Protein AF-X0X3U1-F1 (afdb_monomer_lite)

Structure (mmCIF, N/CA/C/O backbone):
data_AF-X0X3U1-F1
#
_entry.id   AF-X0X3U1-F1
#
loop_
_atom_site.group_PDB
_atom_site.id
_atom_site.type_symbol
_atom_site.label_atom_id
_atom_site.label_alt_id
_atom_site.label_comp_id
_atom_site.label_asym_id
_atom_site.label_entity_id
_atom_site.label_seq_id
_atom_site.pdbx_PDB_ins_code
_atom_site.Cartn_x
_atom_site.Cartn_y
_atom_site.Cartn_z
_atom_site.occupancy
_atom_site.B_iso_or_equiv
_atom_site.auth_seq_id
_atom_site.auth_comp_id
_atom_site.auth_asym_id
_atom_site.auth_atom_id
_atom_site.pdbx_PDB_model_num
ATOM 1 N N . SER A 1 1 ? 8.821 9.760 -19.009 1.00 69.50 1 SER A N 1
ATOM 2 C CA . SER A 1 1 ? 9.651 9.418 -17.836 1.00 69.50 1 SER A CA 1
ATOM 3 C C . SER A 1 1 ? 10.897 8.690 -18.321 1.00 69.50 1 SER A C 1
ATOM 5 O O . SER A 1 1 ? 10.726 7.776 -19.120 1.00 69.50 1 SER A O 1
ATOM 7 N N . ARG A 1 2 ? 12.110 9.082 -17.880 1.00 88.12 2 ARG A N 1
ATOM 8 C CA . ARG A 1 2 ? 13.367 8.370 -18.219 1.00 88.12 2 ARG A CA 1
ATOM 9 C C . ARG A 1 2 ? 13.378 6.932 -17.689 1.00 88.12 2 ARG A C 1
ATOM 11 O O . ARG A 1 2 ? 13.954 6.054 -18.316 1.00 88.12 2 ARG A O 1
ATOM 18 N N . PHE A 1 3 ? 12.688 6.698 -16.575 1.00 92.62 3 PHE A N 1
ATOM 19 C CA . PHE A 1 3 ? 12.539 5.376 -15.983 1.00 92.62 3 PHE A CA 1
ATOM 20 C C . PHE A 1 3 ? 11.848 4.391 -16.929 1.00 92.62 3 PHE A C 1
ATOM 22 O O . PHE A 1 3 ? 12.387 3.330 -17.205 1.00 92.62 3 PHE A O 1
ATOM 29 N N . LEU A 1 4 ? 10.669 4.745 -17.456 1.00 89.88 4 LEU A N 1
ATOM 30 C CA . LEU A 1 4 ? 9.895 3.834 -18.308 1.00 89.88 4 LEU A CA 1
ATOM 31 C C . LEU A 1 4 ? 10.554 3.607 -19.674 1.00 89.88 4 LEU A C 1
ATOM 33 O O . LEU A 1 4 ? 10.421 2.528 -20.232 1.00 89.88 4 LEU A O 1
ATOM 37 N N . SER A 1 5 ? 11.300 4.587 -20.195 1.00 92.62 5 SER A N 1
ATOM 38 C CA . SER A 1 5 ? 11.976 4.460 -21.494 1.00 92.62 5 SER A CA 1
ATOM 39 C C . SER A 1 5 ? 13.152 3.480 -21.505 1.00 92.62 5 SER A C 1
ATOM 41 O O . SER A 1 5 ? 13.710 3.247 -22.570 1.00 92.62 5 SER A O 1
ATOM 43 N N . ARG A 1 6 ? 13.568 2.945 -20.348 1.00 94.88 6 ARG A N 1
ATOM 44 C CA . ARG A 1 6 ? 14.648 1.949 -20.279 1.00 94.88 6 ARG A CA 1
ATOM 45 C C . ARG A 1 6 ? 14.199 0.538 -20.660 1.00 94.88 6 ARG A C 1
ATOM 47 O O . ARG A 1 6 ? 15.054 -0.303 -20.874 1.00 94.88 6 ARG A O 1
ATOM 54 N N . PHE A 1 7 ? 12.889 0.299 -20.691 1.00 96.12 7 PHE A N 1
ATOM 55 C CA . PHE A 1 7 ? 12.306 -0.988 -21.042 1.00 96.12 7 PHE A CA 1
ATOM 56 C C . PHE A 1 7 ? 11.887 -0.965 -22.510 1.00 96.12 7 PHE A C 1
ATOM 58 O O . PHE A 1 7 ? 11.208 -0.031 -22.947 1.00 96.12 7 PHE A O 1
ATOM 65 N N . HIS A 1 8 ? 12.286 -1.982 -23.266 1.00 95.38 8 HIS A N 1
ATOM 66 C CA . HIS A 1 8 ? 11.960 -2.115 -24.683 1.00 95.38 8 HIS A CA 1
ATOM 67 C C . HIS A 1 8 ? 10.498 -2.51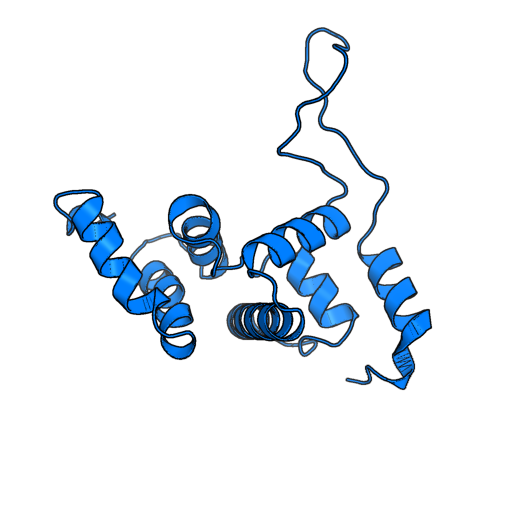0 -24.907 1.00 95.38 8 HIS A C 1
ATOM 69 O O . HIS A 1 8 ? 9.882 -2.073 -25.880 1.00 95.38 8 HIS A O 1
ATOM 75 N N . ASP A 1 9 ? 9.939 -3.314 -24.004 1.00 95.44 9 ASP A N 1
ATOM 76 C CA . ASP A 1 9 ? 8.556 -3.770 -24.050 1.00 95.44 9 ASP A CA 1
ATOM 77 C C . ASP A 1 9 ? 7.957 -3.960 -22.643 1.00 95.44 9 ASP A C 1
ATOM 79 O O . ASP A 1 9 ? 8.615 -3.789 -21.611 1.00 95.44 9 ASP A O 1
ATOM 83 N N . LEU A 1 10 ? 6.665 -4.302 -22.601 1.00 93.38 10 LEU A N 1
ATOM 84 C CA . LEU A 1 10 ? 5.954 -4.570 -21.350 1.00 93.38 10 LEU A CA 1
ATOM 85 C C . LEU A 1 10 ? 6.499 -5.800 -20.613 1.00 93.38 10 LEU A C 1
ATOM 87 O O . LEU A 1 10 ? 6.465 -5.832 -19.387 1.00 93.38 10 LEU A O 1
ATOM 91 N N . LYS A 1 11 ? 7.028 -6.797 -21.331 1.00 95.62 11 LYS A N 1
ATOM 92 C CA . LYS A 1 11 ? 7.550 -8.019 -20.716 1.00 95.62 11 LYS A CA 1
ATOM 93 C C . LYS A 1 11 ? 8.813 -7.721 -19.911 1.00 95.62 11 LYS A C 1
ATOM 95 O O . LYS A 1 11 ? 8.969 -8.247 -18.813 1.00 95.62 11 LYS A O 1
ATOM 100 N N . GLU A 1 12 ? 9.698 -6.880 -20.431 1.00 96.94 12 GLU A N 1
ATOM 101 C CA . GLU A 1 12 ? 10.906 -6.454 -19.728 1.00 96.94 12 GLU A CA 1
ATOM 102 C C . GLU A 1 12 ? 10.564 -5.669 -18.454 1.00 96.94 12 GLU A C 1
ATOM 104 O O . GLU A 1 12 ? 11.159 -5.896 -17.397 1.00 96.94 12 GLU A O 1
ATOM 109 N N . PHE A 1 13 ? 9.554 -4.797 -18.526 1.00 95.69 13 PHE A N 1
ATOM 110 C CA . PHE A 1 13 ? 9.024 -4.111 -17.349 1.00 95.69 13 PHE A CA 1
ATOM 111 C C . PHE A 1 13 ? 8.450 -5.100 -16.319 1.00 95.69 13 PHE A C 1
ATOM 113 O O . PHE A 1 13 ? 8.782 -5.026 -15.132 1.00 95.69 13 PHE A O 1
ATOM 120 N N . ASP A 1 14 ? 7.641 -6.064 -16.756 1.00 94.50 14 ASP A N 1
ATOM 121 C CA . ASP A 1 14 ? 7.066 -7.088 -15.882 1.00 94.50 14 ASP A CA 1
ATOM 122 C C . ASP A 1 14 ? 8.149 -7.941 -15.213 1.00 94.50 14 ASP A C 1
ATOM 124 O O . ASP A 1 14 ? 8.106 -8.173 -14.004 1.00 94.50 14 ASP A O 1
ATOM 128 N N . ASP A 1 15 ? 9.152 -8.387 -15.967 1.00 95.19 15 ASP A N 1
ATOM 129 C CA . ASP A 1 15 ? 10.254 -9.190 -15.437 1.00 95.19 15 ASP A CA 1
ATOM 130 C C . ASP A 1 15 ? 11.097 -8.391 -14.433 1.00 95.19 15 ASP A C 1
ATOM 132 O O . ASP A 1 15 ? 11.468 -8.916 -13.379 1.00 95.19 15 ASP A O 1
ATOM 136 N N . PHE A 1 16 ? 11.311 -7.097 -14.683 1.00 95.38 16 PHE A N 1
ATOM 137 C CA . PHE A 1 16 ? 11.935 -6.200 -13.715 1.00 95.38 16 PHE A CA 1
ATOM 138 C C . PHE A 1 16 ? 11.132 -6.107 -12.409 1.00 95.38 16 PHE A C 1
ATOM 140 O O . PHE A 1 16 ? 11.704 -6.248 -11.325 1.00 95.38 16 PHE A O 1
ATOM 147 N N . THR A 1 17 ? 9.814 -5.897 -12.480 1.00 95.38 17 THR A N 1
ATOM 148 C CA . THR A 1 17 ? 8.983 -5.741 -11.272 1.00 95.38 17 THR A CA 1
ATOM 149 C C . THR A 1 17 ? 8.834 -7.044 -10.479 1.00 95.38 17 THR A C 1
ATOM 151 O O . THR A 1 17 ? 8.816 -7.001 -9.244 1.00 95.38 17 THR A O 1
ATOM 154 N N . LYS A 1 18 ? 8.811 -8.212 -11.140 1.00 94.38 18 LYS A N 1
ATOM 155 C CA . LYS A 1 18 ? 8.753 -9.535 -10.481 1.00 94.38 18 LYS A CA 1
ATOM 156 C C . LYS A 1 18 ? 9.882 -9.750 -9.476 1.00 94.38 18 LYS A C 1
ATOM 158 O O . LYS A 1 18 ? 9.631 -10.343 -8.426 1.00 94.38 18 LYS A O 1
ATOM 163 N N . ASN A 1 19 ? 11.077 -9.221 -9.748 1.00 92.38 19 ASN A N 1
ATOM 164 C CA . ASN A 1 19 ? 12.230 -9.325 -8.846 1.00 92.38 19 ASN A CA 1
ATOM 165 C C . ASN A 1 19 ? 11.994 -8.655 -7.483 1.00 92.38 19 ASN A C 1
ATOM 167 O O . ASN A 1 19 ? 12.572 -9.082 -6.490 1.00 92.38 19 ASN A O 1
ATOM 171 N N . PHE A 1 20 ? 11.127 -7.640 -7.416 1.00 94.31 20 PHE A N 1
ATOM 172 C CA . PHE A 1 20 ? 10.746 -6.991 -6.157 1.00 94.31 20 PHE A CA 1
ATOM 173 C C . PHE A 1 20 ? 9.579 -7.699 -5.468 1.00 94.31 20 PHE A C 1
ATOM 175 O O . PHE A 1 20 ? 9.486 -7.688 -4.245 1.00 94.31 20 PHE A O 1
ATOM 182 N N . ILE A 1 21 ? 8.659 -8.279 -6.242 1.00 92.56 21 ILE A N 1
ATOM 183 C CA . ILE A 1 21 ? 7.388 -8.826 -5.741 1.00 92.56 21 ILE A CA 1
ATOM 184 C C . ILE A 1 21 ? 7.562 -10.211 -5.103 1.00 92.56 21 ILE A C 1
ATOM 186 O O . ILE A 1 21 ? 6.786 -10.576 -4.210 1.00 92.56 21 ILE A O 1
ATOM 190 N N . SER A 1 22 ? 8.538 -10.989 -5.580 1.00 85.94 22 SER A N 1
ATOM 191 C CA . SER A 1 22 ? 8.794 -12.366 -5.145 1.00 85.94 22 SER A CA 1
ATOM 192 C C . SER A 1 22 ? 9.126 -12.465 -3.655 1.00 85.94 22 SER A C 1
ATOM 194 O O . SER A 1 22 ? 8.653 -13.392 -2.999 1.00 85.94 22 SER A O 1
ATOM 196 N N . ASN A 1 23 ? 9.849 -11.484 -3.109 1.00 81.94 23 ASN A N 1
ATOM 197 C CA . ASN A 1 23 ? 10.166 -11.388 -1.689 1.00 81.94 23 ASN A CA 1
ATOM 198 C C . ASN A 1 23 ? 9.368 -10.233 -1.028 1.00 81.94 23 ASN A C 1
ATOM 200 O O . ASN A 1 23 ? 9.466 -9.084 -1.470 1.00 81.94 23 ASN A O 1
ATOM 204 N N . PRO A 1 24 ? 8.554 -10.501 0.017 1.00 76.75 24 PRO A N 1
ATOM 205 C CA . PRO A 1 24 ? 7.850 -9.463 0.777 1.00 76.75 24 PRO A CA 1
ATOM 206 C C . PRO A 1 24 ? 8.751 -8.323 1.268 1.00 76.75 24 PRO A C 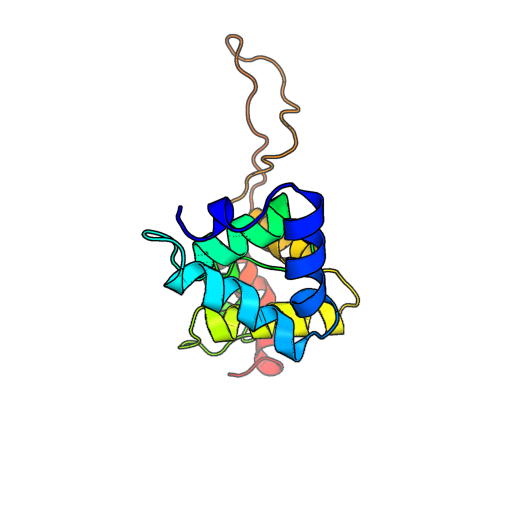1
ATOM 208 O O . PRO A 1 24 ? 8.351 -7.164 1.156 1.00 76.75 24 PRO A O 1
ATOM 211 N N . ASP A 1 25 ? 9.974 -8.631 1.705 1.00 79.62 25 ASP A N 1
ATOM 212 C CA . ASP A 1 25 ? 10.920 -7.649 2.248 1.00 79.62 25 ASP A CA 1
ATOM 213 C C . ASP A 1 25 ? 11.429 -6.680 1.171 1.00 79.62 25 ASP A C 1
ATOM 215 O O . ASP A 1 25 ? 11.677 -5.504 1.439 1.00 79.62 25 ASP A O 1
ATOM 219 N N . THR A 1 26 ? 11.541 -7.139 -0.080 1.00 88.81 26 THR A N 1
ATOM 220 C CA . THR A 1 26 ? 11.995 -6.303 -1.203 1.00 88.81 26 THR A CA 1
ATOM 221 C C . THR A 1 26 ? 10.866 -5.520 -1.858 1.00 88.81 26 THR A C 1
ATOM 223 O O . THR A 1 26 ? 11.123 -4.542 -2.563 1.00 88.81 26 THR A O 1
ATOM 226 N N . ARG A 1 27 ? 9.608 -5.914 -1.633 1.00 92.25 27 ARG A N 1
ATOM 227 C CA . ARG A 1 27 ? 8.437 -5.357 -2.327 1.00 92.25 27 ARG A CA 1
ATOM 228 C C . ARG A 1 27 ? 8.322 -3.848 -2.152 1.00 92.25 27 ARG A C 1
ATOM 230 O O . ARG A 1 27 ? 8.044 -3.142 -3.117 1.00 92.25 27 ARG A O 1
ATOM 237 N N . ILE A 1 28 ? 8.578 -3.352 -0.943 1.00 94.06 28 ILE A N 1
ATOM 238 C CA . ILE A 1 28 ? 8.518 -1.921 -0.617 1.00 94.06 28 ILE A CA 1
ATOM 239 C C . ILE A 1 28 ? 9.570 -1.086 -1.362 1.00 94.06 28 ILE A C 1
ATOM 241 O O . ILE A 1 28 ? 9.379 0.113 -1.571 1.00 94.06 28 ILE A O 1
ATOM 245 N N . GLY A 1 29 ? 10.647 -1.725 -1.827 1.00 95.62 29 GLY A N 1
ATOM 246 C CA . GLY A 1 29 ? 11.696 -1.083 -2.610 1.00 95.62 29 GLY A CA 1
ATOM 247 C C . GLY A 1 29 ? 11.207 -0.567 -3.962 1.00 95.62 29 GLY A C 1
ATOM 248 O O . GLY A 1 29 ? 11.694 0.461 -4.423 1.00 95.62 29 GLY A O 1
ATOM 249 N N . LEU A 1 30 ? 10.211 -1.213 -4.582 1.00 96.38 30 LEU A N 1
ATOM 250 C CA . LEU A 1 30 ? 9.715 -0.786 -5.892 1.00 96.38 30 LEU A CA 1
ATOM 251 C C . LEU A 1 30 ? 8.979 0.570 -5.833 1.00 96.38 30 LEU A C 1
ATOM 253 O O . LEU A 1 30 ? 9.360 1.461 -6.590 1.00 96.38 30 LEU A O 1
ATOM 257 N N . PRO A 1 31 ? 7.996 0.803 -4.937 1.00 96.81 31 PRO A N 1
ATOM 258 C CA . PRO A 1 31 ? 7.397 2.128 -4.797 1.00 96.81 31 PRO A CA 1
ATOM 259 C C . PRO A 1 31 ? 8.401 3.216 -4.385 1.00 96.81 31 PRO A C 1
ATOM 261 O O . PRO A 1 31 ? 8.281 4.350 -4.847 1.00 96.81 31 PRO A O 1
ATOM 264 N N . LEU A 1 32 ? 9.400 2.885 -3.554 1.00 96.75 32 LEU A N 1
ATOM 265 C CA . LEU A 1 32 ? 10.476 3.818 -3.193 1.00 96.75 32 LEU A CA 1
ATOM 266 C C . LEU A 1 32 ? 11.321 4.203 -4.411 1.00 96.75 32 LEU A C 1
ATOM 268 O O . LEU A 1 32 ? 11.560 5.385 -4.628 1.00 96.75 32 LEU A O 1
ATOM 272 N N . LEU A 1 33 ? 11.710 3.231 -5.236 1.00 96.69 33 LEU A N 1
ATOM 273 C CA . LEU A 1 33 ? 12.443 3.490 -6.472 1.00 96.69 33 LEU A CA 1
ATOM 274 C C . LEU A 1 33 ? 11.630 4.368 -7.429 1.00 96.69 33 LEU A C 1
ATOM 276 O O . LEU A 1 33 ? 12.147 5.352 -7.945 1.00 96.69 33 LEU A O 1
ATOM 280 N N . LEU A 1 34 ? 10.349 4.049 -7.644 1.00 96.38 34 LEU A N 1
ATOM 281 C CA . LEU A 1 34 ? 9.487 4.831 -8.537 1.00 96.38 34 LEU A CA 1
ATOM 282 C C . LEU A 1 34 ? 9.319 6.281 -8.073 1.00 96.38 34 LEU A C 1
ATOM 284 O O . LEU A 1 34 ? 9.274 7.176 -8.913 1.00 96.38 34 LEU A O 1
ATOM 288 N N . LYS A 1 35 ? 9.229 6.511 -6.758 1.00 96.44 35 LYS A N 1
ATOM 289 C CA . LYS A 1 35 ? 9.168 7.856 -6.173 1.00 96.44 35 LYS A CA 1
ATOM 290 C C . LYS A 1 35 ? 10.405 8.689 -6.537 1.00 96.44 35 LYS A C 1
ATOM 292 O O . LYS A 1 35 ? 10.265 9.866 -6.849 1.00 96.44 35 LYS A O 1
ATOM 297 N N . GLU A 1 36 ? 11.595 8.094 -6.502 1.00 96.31 36 GLU A N 1
ATOM 298 C CA . GLU A 1 36 ? 12.843 8.804 -6.828 1.00 96.31 36 GLU A CA 1
ATOM 299 C C . GLU A 1 36 ? 13.053 8.956 -8.348 1.00 96.31 36 GLU A C 1
ATOM 301 O O . GLU A 1 36 ? 13.559 9.971 -8.820 1.00 96.31 36 GLU A O 1
ATOM 306 N N . GLU A 1 37 ? 12.620 7.972 -9.137 1.00 95.81 37 GLU A N 1
ATOM 307 C CA . GLU A 1 37 ? 12.873 7.904 -10.584 1.00 95.81 37 GLU A CA 1
ATOM 308 C C . GLU A 1 37 ? 11.831 8.641 -11.446 1.00 95.81 37 GLU A C 1
ATOM 310 O O . GLU A 1 37 ? 12.088 8.992 -12.605 1.00 95.81 37 GLU A O 1
ATOM 315 N N . ILE A 1 38 ? 10.624 8.862 -10.917 1.00 94.94 38 ILE A N 1
ATOM 316 C CA . ILE A 1 38 ? 9.513 9.470 -11.652 1.00 94.94 38 ILE A CA 1
ATOM 317 C C . ILE A 1 38 ? 9.145 10.803 -11.005 1.00 94.94 38 ILE A C 1
ATOM 319 O O . ILE A 1 38 ? 8.465 10.868 -9.985 1.00 94.94 38 ILE A O 1
ATOM 323 N N . HIS A 1 39 ? 9.542 11.896 -11.657 1.00 93.81 39 HIS A N 1
ATOM 324 C CA . HIS A 1 39 ? 9.177 13.242 -11.223 1.00 93.81 39 HIS A CA 1
ATOM 325 C C . HIS A 1 39 ? 7.655 13.384 -11.039 1.00 93.81 39 HIS A C 1
ATOM 327 O O . HIS A 1 39 ? 6.879 13.109 -11.956 1.00 93.81 39 HIS A O 1
ATOM 333 N N . GLY A 1 40 ? 7.241 13.851 -9.859 1.00 92.31 40 GLY A N 1
ATOM 334 C CA . GLY A 1 40 ? 5.834 14.015 -9.482 1.00 92.31 40 GLY A CA 1
ATOM 335 C C . GLY A 1 40 ? 5.190 12.781 -8.839 1.00 92.31 40 GLY A C 1
ATOM 336 O O . GLY A 1 40 ? 4.060 12.883 -8.362 1.00 92.31 40 GLY A O 1
ATOM 337 N N . PHE A 1 41 ? 5.877 11.635 -8.765 1.00 93.81 41 PHE A N 1
ATOM 338 C CA . PHE A 1 41 ? 5.399 10.485 -7.995 1.00 93.81 41 PHE A CA 1
ATOM 339 C C . PHE A 1 41 ? 5.822 10.608 -6.530 1.00 93.81 41 PHE A C 1
ATOM 341 O O . PHE A 1 41 ? 6.981 10.439 -6.174 1.00 93.81 41 PHE A O 1
ATOM 348 N N . GLY A 1 42 ? 4.852 10.847 -5.648 1.00 96.19 42 GLY A N 1
ATOM 349 C CA . GLY A 1 42 ? 5.014 10.534 -4.228 1.00 96.19 42 GLY A CA 1
ATOM 350 C C . GLY A 1 42 ? 4.904 9.025 -3.978 1.00 96.19 42 GLY A C 1
ATOM 351 O O . GLY A 1 42 ? 4.332 8.303 -4.795 1.00 96.19 42 GLY A O 1
ATOM 352 N N . PHE A 1 43 ? 5.370 8.549 -2.817 1.00 97.12 43 PHE A N 1
ATOM 353 C CA . PHE A 1 43 ? 5.292 7.127 -2.437 1.00 97.12 43 PHE A CA 1
ATOM 354 C C . PHE A 1 43 ? 3.868 6.560 -2.570 1.00 97.12 43 PHE A C 1
ATOM 356 O O . PHE A 1 43 ? 3.671 5.517 -3.185 1.00 97.12 43 PHE A O 1
ATOM 363 N N . ALA A 1 44 ? 2.854 7.285 -2.085 1.00 96.50 44 ALA A N 1
ATOM 364 C CA . ALA A 1 44 ? 1.462 6.860 -2.209 1.00 96.50 44 ALA A CA 1
ATOM 365 C C . ALA A 1 44 ? 0.995 6.733 -3.673 1.00 96.50 44 ALA A C 1
ATOM 367 O O . ALA A 1 44 ? 0.263 5.802 -3.995 1.00 96.50 44 ALA A O 1
ATOM 368 N N . LEU A 1 45 ? 1.427 7.627 -4.572 1.00 96.75 45 LEU A N 1
ATOM 369 C CA . LEU A 1 45 ? 1.092 7.541 -6.001 1.00 96.75 45 LEU A CA 1
ATOM 370 C C . LEU A 1 45 ? 1.825 6.388 -6.689 1.00 96.75 45 LEU A C 1
ATOM 372 O O . LEU A 1 45 ? 1.228 5.692 -7.505 1.00 96.75 45 LEU A O 1
ATOM 376 N N . ALA A 1 46 ? 3.083 6.140 -6.320 1.00 97.31 46 ALA A N 1
ATOM 377 C CA . ALA A 1 46 ? 3.822 4.977 -6.793 1.00 97.31 46 ALA A CA 1
ATOM 378 C C . ALA A 1 46 ? 3.125 3.669 -6.382 1.00 97.31 46 ALA A C 1
ATOM 380 O O . ALA A 1 46 ? 2.924 2.786 -7.214 1.00 97.31 46 ALA A O 1
ATOM 381 N N . CYS A 1 47 ? 2.685 3.565 -5.127 1.00 97.38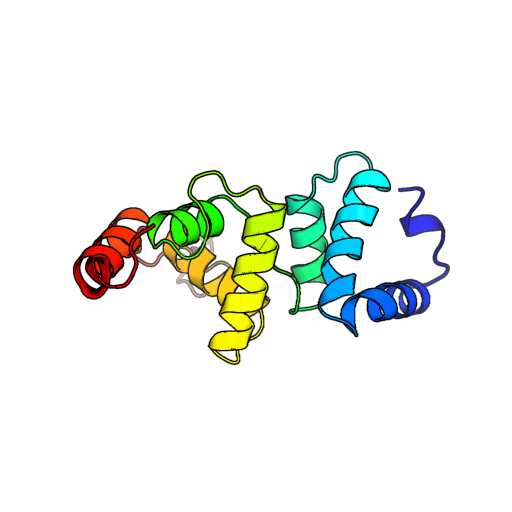 47 CYS A N 1
ATOM 382 C CA . CYS A 1 47 ? 1.898 2.431 -4.652 1.00 97.38 47 CYS A CA 1
ATOM 383 C C . CYS A 1 47 ? 0.566 2.266 -5.399 1.00 97.38 47 CYS A C 1
ATOM 385 O O . CYS A 1 47 ? 0.191 1.144 -5.736 1.00 97.38 47 CYS A O 1
ATOM 387 N N . ASP A 1 48 ? -0.140 3.368 -5.668 1.00 96.56 48 ASP A N 1
ATOM 388 C CA . ASP A 1 48 ? -1.402 3.360 -6.418 1.00 96.56 48 ASP A CA 1
ATOM 389 C C . ASP A 1 48 ? -1.205 2.851 -7.850 1.00 96.56 48 ASP A C 1
ATOM 391 O O . ASP A 1 48 ? -1.920 1.967 -8.313 1.00 96.56 48 ASP A O 1
ATOM 395 N N . PHE A 1 49 ? -0.163 3.335 -8.527 1.00 95.94 49 PHE A N 1
ATOM 396 C CA . PHE A 1 49 ? 0.210 2.846 -9.848 1.00 95.94 49 PHE A CA 1
ATOM 397 C C . PHE A 1 49 ? 0.488 1.335 -9.835 1.00 95.94 49 PHE A C 1
ATOM 399 O O . PHE A 1 49 ? -0.052 0.600 -10.664 1.00 95.94 49 PHE A O 1
ATOM 406 N N . LEU A 1 50 ? 1.285 0.861 -8.874 1.00 96.81 50 LEU A N 1
ATOM 407 C CA . L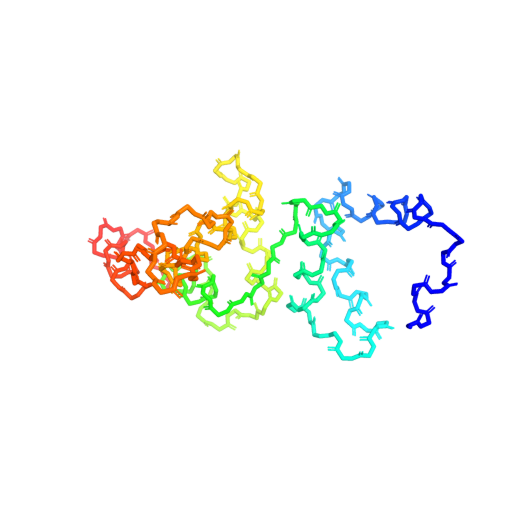EU A 1 50 ? 1.683 -0.544 -8.779 1.00 96.81 50 LEU A CA 1
ATOM 408 C C . LEU A 1 50 ? 0.514 -1.480 -8.454 1.00 96.81 50 LEU A C 1
ATOM 410 O O . LEU A 1 50 ? 0.424 -2.557 -9.044 1.00 96.81 50 LEU A O 1
ATOM 414 N N . LYS A 1 51 ? -0.390 -1.095 -7.545 1.00 95.31 51 LYS A N 1
ATOM 415 C CA . LYS A 1 51 ? -1.519 -1.962 -7.169 1.00 95.31 51 LYS A CA 1
ATOM 416 C C . LYS A 1 51 ? -2.563 -2.098 -8.273 1.00 95.31 51 LYS A C 1
ATOM 418 O O . LYS A 1 51 ? -3.184 -3.149 -8.379 1.00 95.31 51 LYS A O 1
ATOM 423 N N . GLU A 1 52 ? -2.756 -1.053 -9.080 1.00 95.06 52 GLU A N 1
ATOM 424 C CA . GLU A 1 52 ? -3.744 -1.065 -10.165 1.00 95.06 52 GLU A CA 1
ATOM 425 C C . GLU A 1 52 ? -3.197 -1.685 -11.460 1.00 95.06 52 GLU A C 1
ATOM 427 O O . GLU A 1 52 ? -3.971 -2.259 -12.219 1.00 95.06 52 GLU A O 1
ATOM 432 N N . ASN A 1 53 ? -1.885 -1.596 -11.721 1.00 94.31 53 ASN A N 1
ATOM 433 C CA . ASN A 1 53 ? -1.317 -1.983 -13.022 1.00 94.31 53 ASN A CA 1
ATOM 434 C C . ASN A 1 53 ? -0.311 -3.140 -12.968 1.00 94.31 53 ASN A C 1
ATOM 436 O O . ASN A 1 53 ? -0.055 -3.744 -14.003 1.00 94.31 53 ASN A O 1
ATOM 440 N N . VAL A 1 54 ? 0.282 -3.443 -11.807 1.00 95.44 54 VAL A N 1
ATOM 441 C CA . VAL A 1 54 ? 1.407 -4.394 -11.713 1.00 95.44 54 VAL A CA 1
ATOM 442 C C . VAL A 1 54 ? 1.062 -5.616 -10.871 1.00 95.44 54 VAL A C 1
ATOM 444 O O . VAL A 1 54 ? 1.212 -6.749 -11.330 1.00 95.44 54 VAL A O 1
ATOM 447 N N . ASN A 1 55 ? 0.637 -5.438 -9.615 1.00 95.81 55 ASN A N 1
ATOM 448 C CA . ASN A 1 55 ? 0.374 -6.586 -8.748 1.00 95.81 55 ASN A CA 1
ATOM 449 C C . ASN A 1 55 ? -0.571 -6.280 -7.570 1.00 95.81 55 ASN A C 1
ATOM 451 O O . ASN A 1 55 ? -0.359 -5.293 -6.865 1.00 95.81 55 ASN A O 1
ATOM 455 N N . PRO A 1 56 ? -1.521 -7.180 -7.236 1.00 95.94 56 PRO A N 1
ATOM 456 C CA . PRO A 1 56 ? -2.431 -6.999 -6.098 1.00 95.94 56 PRO A CA 1
ATOM 457 C C . PRO A 1 56 ? -1.754 -7.118 -4.718 1.00 95.94 56 PRO A C 1
ATOM 459 O O . PRO A 1 56 ? -2.411 -6.987 -3.684 1.00 95.94 56 PRO A O 1
ATOM 462 N N . LYS A 1 57 ? -0.444 -7.388 -4.671 1.00 95.56 57 LYS A N 1
ATOM 463 C CA . LYS A 1 57 ? 0.360 -7.396 -3.441 1.00 95.56 57 LYS A CA 1
ATOM 464 C C . LYS A 1 57 ? 0.797 -6.002 -2.967 1.00 95.56 57 LYS A C 1
ATOM 466 O O . LYS A 1 57 ? 1.453 -5.912 -1.927 1.00 95.56 57 LYS A O 1
ATOM 471 N N . PHE A 1 58 ? 0.466 -4.944 -3.708 1.00 96.12 58 PHE A N 1
ATOM 472 C CA . PHE A 1 58 ? 0.666 -3.551 -3.303 1.00 96.12 58 PHE A CA 1
ATOM 473 C C . PHE A 1 58 ? -0.620 -2.942 -2.723 1.00 96.12 58 PHE A C 1
ATOM 475 O O . PHE A 1 58 ? -1.728 -3.377 -3.030 1.00 96.12 58 PHE A O 1
ATOM 482 N N . VAL A 1 59 ? -0.455 -1.912 -1.895 1.00 95.50 59 VAL A N 1
ATOM 483 C CA . VAL A 1 59 ? -1.515 -1.137 -1.233 1.00 95.50 59 VAL A CA 1
ATOM 484 C C . VAL A 1 59 ? -1.157 0.340 -1.299 1.00 95.50 59 VAL A C 1
ATOM 486 O O . VAL A 1 59 ? 0.021 0.682 -1.189 1.00 95.50 59 VAL A O 1
ATOM 489 N N . LYS A 1 60 ? -2.147 1.225 -1.442 1.00 96.50 60 LYS A N 1
ATOM 490 C CA . LYS A 1 60 ? -1.923 2.668 -1.376 1.00 96.50 60 LYS A CA 1
ATOM 491 C C . LYS A 1 60 ? -2.142 3.156 0.059 1.00 96.50 60 LYS A C 1
ATOM 493 O O . LYS A 1 60 ? -3.255 3.038 0.557 1.00 96.50 60 LYS A O 1
ATOM 498 N N . PRO A 1 61 ? -1.149 3.781 0.713 1.00 96.19 61 PRO A N 1
ATOM 499 C CA . PRO A 1 61 ? -1.345 4.437 2.007 1.00 96.19 61 PRO A CA 1
ATOM 500 C C . PRO A 1 61 ? -2.097 5.776 1.843 1.00 96.19 61 PRO A C 1
ATOM 502 O O . PRO A 1 61 ? -1.555 6.855 2.088 1.00 96.19 61 PRO A O 1
ATOM 505 N N . ASP A 1 62 ? -3.344 5.730 1.366 1.00 94.69 62 ASP A N 1
ATOM 506 C CA . ASP A 1 62 ? -4.199 6.910 1.213 1.00 94.69 62 ASP A CA 1
ATOM 507 C C . ASP A 1 62 ? -4.817 7.381 2.536 1.00 94.69 62 ASP A C 1
ATOM 509 O O . ASP A 1 62 ? -4.590 6.815 3.603 1.00 94.69 62 ASP A O 1
ATOM 513 N N . THR A 1 63 ? -5.577 8.472 2.487 1.00 95.38 63 THR A N 1
ATOM 514 C CA . THR A 1 63 ? -6.197 9.053 3.681 1.00 95.38 63 THR A CA 1
ATOM 515 C C . THR A 1 63 ? -7.174 8.101 4.368 1.00 95.38 63 THR A C 1
ATOM 517 O O . THR A 1 63 ? -7.238 8.106 5.591 1.00 95.38 63 THR A O 1
ATOM 520 N N . HIS A 1 64 ? -7.909 7.257 3.641 1.00 95.81 64 HIS A N 1
ATOM 521 C CA . HIS A 1 64 ? -8.893 6.361 4.246 1.00 95.81 64 HIS A CA 1
ATOM 522 C C . HIS A 1 64 ? -8.218 5.241 5.025 1.00 95.81 64 HIS A C 1
ATOM 524 O O . HIS A 1 64 ? -8.529 5.050 6.201 1.00 95.81 64 HIS A O 1
ATOM 530 N N . ILE A 1 65 ? -7.272 4.535 4.401 1.00 96.25 65 ILE A N 1
ATOM 531 C CA . ILE A 1 65 ? -6.602 3.429 5.083 1.00 96.25 65 ILE A CA 1
ATOM 532 C C . ILE A 1 65 ? -5.738 3.934 6.239 1.00 96.25 65 ILE A C 1
ATOM 534 O O . ILE A 1 65 ? -5.738 3.315 7.298 1.00 96.25 65 ILE A O 1
ATOM 538 N N . LYS A 1 66 ? -5.091 5.101 6.087 1.00 97.31 66 LYS A N 1
ATOM 539 C CA . LYS A 1 66 ? -4.323 5.739 7.164 1.00 97.31 66 LYS A CA 1
ATOM 540 C C . LYS A 1 66 ? -5.198 6.091 8.353 1.00 97.31 66 LYS A C 1
ATOM 542 O O . LYS A 1 66 ? -4.854 5.727 9.473 1.00 97.31 66 LYS A O 1
ATOM 547 N N . ASP A 1 67 ? -6.311 6.780 8.119 1.00 97.12 67 ASP A N 1
ATOM 548 C CA . ASP A 1 67 ? -7.209 7.189 9.199 1.00 97.12 67 ASP A CA 1
ATOM 549 C C . ASP A 1 67 ? -7.761 5.966 9.937 1.00 97.12 67 ASP A C 1
ATOM 551 O O . ASP A 1 67 ? -7.786 5.948 11.166 1.00 97.12 67 ASP A O 1
ATOM 555 N N . ILE A 1 68 ? -8.159 4.927 9.196 1.00 97.25 68 ILE A N 1
ATOM 556 C CA . ILE A 1 68 ? -8.720 3.709 9.782 1.00 97.25 68 ILE A CA 1
ATOM 557 C C . ILE A 1 68 ? -7.655 2.949 10.569 1.00 97.25 68 ILE A C 1
ATOM 559 O O . ILE A 1 68 ? -7.856 2.726 11.757 1.00 97.25 68 ILE A O 1
ATOM 563 N N . PHE A 1 69 ? -6.516 2.599 9.962 1.00 97.12 69 PHE A N 1
ATOM 564 C CA . PHE A 1 69 ? -5.484 1.777 10.611 1.00 97.12 69 PHE A CA 1
ATOM 565 C C . PHE A 1 69 ? -4.891 2.449 11.848 1.00 97.12 69 PHE A C 1
ATOM 567 O O . PHE A 1 69 ? -4.620 1.767 12.836 1.00 97.12 69 PHE A O 1
ATOM 574 N N . LYS A 1 70 ? -4.739 3.777 11.824 1.00 96.44 70 LYS A N 1
ATOM 575 C CA . LYS A 1 70 ? -4.337 4.554 13.002 1.00 96.44 70 LYS A CA 1
ATOM 576 C C . LYS A 1 70 ? -5.445 4.617 14.047 1.00 96.44 70 LYS A C 1
ATOM 578 O O . LYS A 1 70 ? -5.176 4.473 15.232 1.00 96.44 70 LYS A O 1
ATOM 583 N N . GLY A 1 71 ? -6.690 4.816 13.615 1.00 95.25 71 GLY A N 1
ATOM 584 C CA . GLY A 1 71 ? -7.846 4.933 14.502 1.00 95.25 71 GLY A CA 1
ATOM 585 C C . GLY A 1 71 ? -8.189 3.651 15.261 1.00 95.25 71 GLY A C 1
ATOM 586 O O . GLY A 1 71 ? -8.718 3.740 16.367 1.00 95.25 71 GLY A O 1
ATOM 587 N N . ILE A 1 72 ? -7.877 2.481 14.694 1.00 94.62 72 ILE A N 1
ATOM 588 C CA . ILE A 1 72 ? -8.096 1.166 15.326 1.00 94.62 72 ILE A CA 1
ATOM 589 C C . ILE A 1 72 ? -6.803 0.513 15.833 1.00 94.62 72 ILE A C 1
ATOM 591 O O . ILE A 1 72 ? -6.788 -0.686 16.104 1.00 94.62 7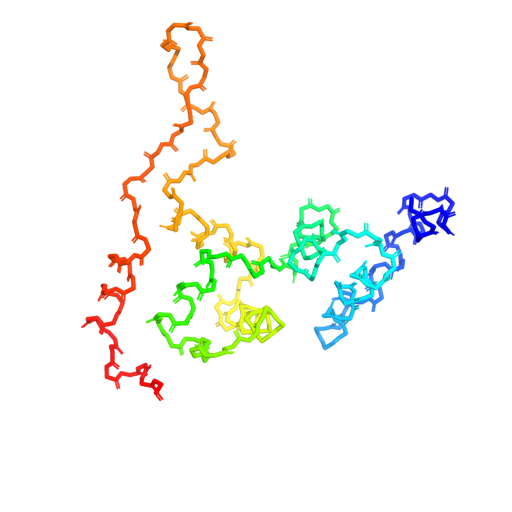2 ILE A O 1
ATOM 595 N N . CYS A 1 73 ? -5.720 1.288 15.946 1.00 93.69 73 CYS A N 1
ATOM 596 C CA . CYS A 1 73 ? -4.456 0.853 16.538 1.00 93.69 73 CYS A CA 1
ATOM 597 C C . CYS A 1 73 ? -3.730 -0.311 15.845 1.00 93.69 73 CYS A C 1
ATOM 599 O O . CYS A 1 73 ? -2.930 -1.008 16.463 1.00 93.69 73 CYS A O 1
ATOM 601 N N . ILE A 1 74 ? -3.947 -0.494 14.540 1.00 94.69 74 ILE A N 1
ATOM 602 C CA . ILE A 1 74 ? -3.095 -1.382 13.732 1.00 94.69 74 ILE A CA 1
ATOM 603 C C . ILE A 1 74 ? -1.784 -0.673 13.380 1.00 94.69 74 ILE A C 1
ATOM 605 O O . ILE A 1 74 ? -0.716 -1.276 13.446 1.00 94.69 74 ILE A O 1
ATOM 609 N N . SER A 1 75 ? -1.865 0.613 13.039 1.00 96.75 75 SER A N 1
ATOM 610 C CA . SER A 1 75 ? -0.702 1.470 12.809 1.00 96.75 75 SER A CA 1
ATOM 611 C C . SER A 1 75 ? -0.544 2.476 13.939 1.00 96.75 75 SER A C 1
ATOM 613 O O . SER A 1 75 ? -1.526 2.969 14.495 1.00 96.75 75 SER A O 1
ATOM 615 N N . LYS A 1 76 ? 0.703 2.859 14.232 1.00 95.81 76 LYS A N 1
ATOM 616 C CA . LYS A 1 76 ? 0.990 3.945 15.181 1.00 95.81 76 LYS A CA 1
ATOM 617 C C . LYS A 1 76 ? 0.337 5.249 14.720 1.00 95.81 76 LYS A C 1
ATOM 619 O O . LYS A 1 76 ? 0.306 5.553 13.527 1.00 95.81 76 LYS A O 1
ATOM 624 N N . SER A 1 77 ? -0.102 6.081 15.661 1.00 94.69 77 SER A N 1
ATOM 625 C CA . SER A 1 77 ? -0.738 7.376 15.362 1.00 94.69 77 SER A CA 1
ATOM 626 C C . SER A 1 77 ? 0.131 8.282 14.469 1.00 94.69 77 SER A C 1
ATOM 628 O O . SER A 1 77 ? -0.360 8.916 13.529 1.00 94.69 77 SER A O 1
ATOM 630 N N . ASN A 1 78 ? 1.446 8.273 14.685 1.00 95.69 78 ASN A N 1
ATOM 631 C CA . ASN A 1 78 ? 2.430 9.018 13.901 1.00 95.69 78 ASN A CA 1
ATOM 632 C C . ASN A 1 78 ? 3.038 8.229 12.726 1.00 95.69 78 ASN A C 1
ATOM 634 O O . ASN A 1 78 ? 3.971 8.733 12.107 1.00 95.69 78 ASN A O 1
ATOM 638 N N . ALA A 1 79 ? 2.512 7.042 12.393 1.00 97.19 79 ALA A N 1
ATOM 639 C CA . ALA A 1 79 ? 3.046 6.212 11.317 1.00 97.19 79 ALA A CA 1
ATOM 640 C C . ALA A 1 79 ? 3.100 6.978 9.985 1.00 97.19 79 ALA A C 1
ATOM 642 O O . ALA A 1 79 ? 2.131 7.638 9.578 1.00 97.19 79 ALA A O 1
ATOM 643 N N . SER A 1 80 ? 4.241 6.874 9.317 1.00 96.81 80 SER A N 1
ATOM 644 C CA . SER A 1 80 ? 4.480 7.347 7.957 1.00 96.81 80 SER A CA 1
ATOM 645 C C . SER A 1 80 ? 3.717 6.511 6.923 1.00 96.81 80 SER A C 1
ATOM 647 O O . SER A 1 80 ? 3.258 5.405 7.206 1.00 96.81 80 SER A O 1
ATOM 649 N N . ASP A 1 81 ? 3.617 7.004 5.685 1.00 96.50 81 ASP A N 1
ATOM 650 C CA . ASP A 1 81 ? 3.019 6.242 4.577 1.00 96.50 81 ASP A CA 1
ATOM 651 C C . ASP A 1 81 ? 3.738 4.895 4.347 1.00 96.50 81 ASP A C 1
ATOM 653 O O . ASP A 1 81 ? 3.105 3.901 3.994 1.00 96.50 81 ASP A O 1
ATOM 657 N N . PHE A 1 82 ? 5.053 4.857 4.587 1.00 95.44 82 PHE A N 1
ATOM 658 C CA . PHE A 1 82 ? 5.877 3.648 4.531 1.00 95.44 82 PHE A CA 1
ATOM 659 C C . PHE A 1 82 ? 5.477 2.630 5.609 1.00 95.44 82 PHE A C 1
ATOM 661 O O . PHE A 1 82 ? 5.307 1.442 5.323 1.00 95.44 82 PHE A O 1
ATOM 668 N N . GLU A 1 83 ? 5.308 3.090 6.850 1.00 96.44 83 GLU A N 1
ATOM 669 C CA . GLU A 1 83 ? 4.902 2.230 7.967 1.00 96.44 83 GLU A CA 1
ATOM 670 C C . GLU A 1 83 ? 3.482 1.706 7.753 1.00 96.44 83 GLU A C 1
ATOM 672 O O . GLU A 1 83 ? 3.266 0.502 7.843 1.00 96.44 83 GLU A O 1
ATOM 677 N N . VAL A 1 84 ? 2.545 2.566 7.338 1.00 97.38 84 VAL A N 1
ATOM 678 C CA . VAL A 1 84 ? 1.164 2.148 7.046 1.00 97.38 84 VAL A CA 1
ATOM 679 C C . VAL A 1 84 ? 1.115 1.126 5.910 1.00 97.38 84 VAL A C 1
ATOM 681 O O . VAL A 1 84 ? 0.391 0.141 6.016 1.00 97.38 84 VAL A O 1
ATOM 684 N N . PHE A 1 85 ? 1.904 1.294 4.842 1.00 96.31 85 PHE A N 1
ATOM 685 C CA . PHE A 1 85 ? 2.023 0.267 3.800 1.00 96.31 85 PHE A CA 1
ATOM 686 C C . PHE A 1 85 ? 2.437 -1.086 4.396 1.00 96.31 85 PHE A C 1
ATOM 688 O O . PHE A 1 85 ? 1.817 -2.111 4.109 1.00 96.31 85 PHE A O 1
ATOM 695 N N . THR A 1 86 ? 3.472 -1.084 5.238 1.00 95.19 86 THR A N 1
ATOM 696 C CA . THR A 1 86 ? 4.016 -2.302 5.849 1.00 95.19 86 THR A CA 1
ATOM 697 C C . THR A 1 86 ? 2.996 -2.962 6.775 1.00 95.19 86 THR A C 1
ATOM 699 O O . THR A 1 86 ? 2.809 -4.178 6.719 1.00 95.19 86 THR A O 1
ATOM 702 N N . ASP A 1 87 ? 2.300 -2.169 7.586 1.00 96.44 87 ASP A N 1
ATOM 703 C CA . ASP A 1 87 ? 1.274 -2.649 8.510 1.00 96.44 87 ASP A CA 1
ATOM 704 C C . ASP A 1 87 ? 0.079 -3.249 7.764 1.00 96.44 87 ASP A C 1
ATOM 706 O O . ASP A 1 87 ? -0.420 -4.300 8.160 1.00 96.44 87 ASP A O 1
ATOM 710 N N . VAL A 1 88 ? -0.348 -2.653 6.645 1.00 96.12 88 VAL A N 1
ATOM 711 C CA . VAL A 1 88 ? -1.424 -3.226 5.822 1.00 96.12 88 VAL A CA 1
ATOM 712 C C . VAL A 1 88 ? -0.992 -4.542 5.181 1.00 96.12 88 VAL A C 1
ATOM 714 O O . VAL A 1 88 ? -1.783 -5.487 5.154 1.00 96.12 88 VAL A O 1
ATOM 717 N N . VAL A 1 89 ? 0.245 -4.646 4.687 1.00 94.50 89 VAL A N 1
ATOM 718 C CA . VAL A 1 89 ? 0.763 -5.911 4.139 1.00 94.50 89 VAL A CA 1
ATOM 719 C C . VAL A 1 89 ? 0.747 -7.004 5.209 1.00 94.50 89 VAL A C 1
ATOM 721 O O . VAL A 1 89 ? 0.167 -8.062 4.970 1.00 94.50 89 VAL A O 1
ATOM 724 N N . LYS A 1 90 ? 1.274 -6.722 6.406 1.00 94.94 90 LYS A N 1
ATOM 725 C CA . LYS A 1 90 ? 1.263 -7.662 7.540 1.00 94.94 90 LYS A CA 1
ATOM 726 C C . LYS A 1 90 ? -0.153 -8.031 7.977 1.00 94.94 90 LYS A C 1
ATOM 728 O O . LYS A 1 90 ? -0.450 -9.202 8.183 1.00 94.94 90 LYS A O 1
ATOM 733 N N . PHE A 1 91 ? -1.046 -7.048 8.086 1.00 96.00 91 PHE A N 1
ATOM 734 C CA . PHE A 1 91 ? -2.451 -7.285 8.414 1.00 96.00 91 PHE A CA 1
ATOM 735 C C . PHE A 1 91 ? -3.106 -8.228 7.400 1.00 96.00 91 PHE A C 1
ATOM 737 O O . PHE A 1 91 ? -3.794 -9.165 7.792 1.00 96.00 91 PHE A O 1
ATOM 744 N N . SER A 1 92 ? -2.848 -8.010 6.109 1.00 95.56 92 SER A N 1
ATOM 745 C CA . SER A 1 92 ? -3.373 -8.844 5.023 1.00 95.56 92 SER A CA 1
ATOM 746 C C . SER A 1 92 ? -2.880 -10.288 5.135 1.00 95.56 92 SER A C 1
ATOM 748 O O . SER A 1 92 ? -3.672 -11.218 5.007 1.00 95.56 92 SER A O 1
ATOM 750 N N . GLU A 1 93 ? -1.597 -10.484 5.453 1.00 93.69 93 GLU A N 1
ATOM 751 C CA . GLU A 1 93 ? -1.012 -11.809 5.698 1.00 93.69 93 GLU A CA 1
ATOM 752 C C . GLU A 1 93 ? -1.672 -12.512 6.893 1.00 93.69 93 GLU A C 1
ATOM 754 O O . GLU A 1 93 ? -2.071 -13.673 6.773 1.00 93.69 93 GLU A O 1
ATOM 759 N N . CYS A 1 94 ? -1.879 -11.800 8.007 1.00 95.94 94 CYS A N 1
ATOM 760 C CA . CYS A 1 94 ? -2.544 -12.331 9.203 1.00 95.94 94 CYS A CA 1
ATOM 761 C C . CYS A 1 94 ? -3.971 -12.832 8.935 1.00 95.94 94 CYS A C 1
ATOM 763 O O . CYS A 1 94 ? -4.414 -13.776 9.585 1.00 95.94 94 CYS A O 1
ATOM 765 N N . ILE A 1 95 ? -4.692 -12.212 7.996 1.00 96.12 95 ILE A N 1
ATOM 766 C CA . ILE A 1 95 ? -6.056 -12.618 7.620 1.00 96.12 95 ILE A CA 1
ATOM 767 C C . ILE A 1 95 ? -6.104 -13.484 6.351 1.00 96.12 95 ILE A C 1
ATOM 769 O O . ILE A 1 95 ? -7.191 -13.766 5.852 1.00 96.12 95 ILE A O 1
ATOM 773 N N . CYS A 1 96 ? -4.946 -13.902 5.829 1.00 96.38 96 CYS A N 1
ATOM 774 C CA . CYS A 1 96 ? -4.813 -14.684 4.595 1.00 96.38 96 CYS A CA 1
ATOM 775 C C . CYS A 1 96 ? -5.473 -14.033 3.360 1.00 96.38 96 CYS A C 1
ATOM 777 O O . CYS A 1 96 ? -6.007 -14.728 2.496 1.00 96.38 96 CYS A O 1
ATOM 779 N N . GLU A 1 97 ? -5.405 -12.704 3.248 1.00 97.12 97 GLU A N 1
ATOM 780 C CA . GLU A 1 97 ? -5.915 -11.940 2.104 1.00 97.12 97 GLU A CA 1
ATOM 781 C C . GLU A 1 97 ? -4.806 -11.205 1.347 1.00 97.12 97 GLU A C 1
ATOM 783 O O . GLU A 1 97 ? -3.700 -10.985 1.842 1.00 97.12 97 GLU A O 1
ATOM 788 N N . VAL A 1 98 ? -5.105 -10.796 0.109 1.00 95.75 98 VAL A N 1
ATOM 789 C CA . VAL A 1 98 ? -4.185 -9.953 -0.669 1.00 95.75 98 VAL A CA 1
ATOM 790 C C . VAL A 1 98 ? -4.343 -8.472 -0.290 1.00 95.75 98 VAL A C 1
ATOM 792 O O . VAL A 1 98 ? -5.479 -8.000 -0.184 1.00 95.75 98 VAL A O 1
ATOM 795 N N . PRO A 1 99 ? -3.240 -7.702 -0.167 1.00 96.06 99 PRO A N 1
ATOM 796 C CA . PRO A 1 99 ? -3.272 -6.281 0.193 1.00 96.06 99 PRO A CA 1
ATOM 797 C C . PRO A 1 99 ? -4.254 -5.430 -0.614 1.00 96.06 99 PRO A C 1
ATOM 799 O O . PRO A 1 99 ? -4.949 -4.592 -0.047 1.00 96.06 99 PRO A O 1
ATOM 802 N N . TYR A 1 100 ? -4.393 -5.691 -1.915 1.00 95.94 100 TYR A N 1
ATOM 803 C CA . TYR A 1 100 ? -5.367 -5.002 -2.763 1.00 95.94 100 TYR A CA 1
ATOM 804 C C . TYR A 1 100 ? -6.819 -5.150 -2.280 1.00 95.94 100 TYR A C 1
ATOM 806 O O . TYR A 1 100 ? -7.593 -4.201 -2.352 1.00 95.94 100 TYR A O 1
ATOM 814 N N . ARG A 1 101 ? -7.225 -6.319 -1.770 1.00 96.00 101 ARG A N 1
ATOM 815 C CA . ARG A 1 101 ? -8.599 -6.511 -1.270 1.00 96.00 101 ARG A CA 1
ATOM 816 C C . ARG A 1 101 ? -8.836 -5.727 0.014 1.00 96.00 101 ARG A C 1
ATOM 818 O O . ARG A 1 101 ? -9.899 -5.133 0.172 1.00 96.00 101 ARG A O 1
ATOM 825 N N . VAL A 1 102 ? -7.832 -5.689 0.886 1.00 96.69 102 VAL A N 1
ATOM 826 C CA . VAL A 1 102 ? -7.846 -4.892 2.116 1.00 96.69 102 VAL A CA 1
ATOM 827 C C . VAL A 1 102 ? -7.928 -3.397 1.786 1.00 96.69 102 VAL A C 1
ATOM 829 O O . VAL A 1 102 ? -8.811 -2.712 2.300 1.00 96.69 102 VAL A O 1
ATOM 832 N N . ASP A 1 103 ? -7.092 -2.917 0.859 1.00 94.88 103 ASP A N 1
ATOM 833 C CA . ASP A 1 103 ? -7.126 -1.556 0.296 1.00 94.88 103 ASP A CA 1
ATOM 834 C C . ASP A 1 103 ? -8.532 -1.185 -0.184 1.00 94.88 103 ASP A C 1
ATOM 836 O O . ASP A 1 103 ? -9.112 -0.207 0.287 1.00 94.88 103 ASP A O 1
ATOM 840 N N . LYS A 1 104 ? -9.131 -2.007 -1.054 1.00 93.12 104 LYS A N 1
ATOM 841 C CA . LYS A 1 104 ? -10.461 -1.736 -1.617 1.00 93.12 104 LYS A CA 1
ATOM 842 C C . LYS A 1 104 ? -11.570 -1.759 -0.578 1.00 93.12 104 LYS A C 1
ATOM 844 O O . LYS A 1 104 ? -12.462 -0.913 -0.643 1.00 93.12 104 LYS A O 1
ATOM 849 N N . LEU A 1 105 ? -11.522 -2.689 0.374 1.00 94.06 105 LEU A N 1
ATOM 850 C CA . LEU A 1 105 ? -12.512 -2.764 1.443 1.00 94.06 105 LEU A CA 1
ATOM 851 C C . LEU A 1 105 ? -12.466 -1.513 2.323 1.00 94.06 105 LEU A C 1
ATOM 853 O O . LEU A 1 105 ? -13.496 -0.881 2.546 1.00 94.06 105 LEU A O 1
ATOM 857 N N . PHE A 1 106 ? -11.285 -1.127 2.802 1.00 95.19 106 PHE A N 1
ATOM 858 C CA . PHE A 1 106 ? -11.161 0.037 3.678 1.00 95.19 106 PHE A CA 1
ATOM 859 C C . PHE A 1 106 ? -11.361 1.356 2.935 1.00 95.19 106 PHE A C 1
ATOM 861 O O . PHE A 1 106 ? -11.917 2.298 3.504 1.00 95.19 106 PHE A O 1
ATOM 868 N N . TRP A 1 107 ? -11.019 1.412 1.649 1.00 93.25 107 TRP A N 1
ATOM 869 C CA . TRP A 1 107 ? -11.407 2.521 0.787 1.00 93.25 107 TRP A CA 1
ATOM 870 C C . TRP A 1 107 ? -12.933 2.627 0.656 1.00 93.25 107 TRP A C 1
ATOM 872 O O . TRP A 1 107 ? -13.474 3.726 0.764 1.00 93.25 107 TRP A O 1
ATOM 882 N N . LEU A 1 108 ? -13.655 1.512 0.487 1.00 91.94 108 LEU A N 1
ATOM 883 C CA . LEU A 1 108 ? -15.124 1.499 0.462 1.00 91.94 108 LEU A CA 1
ATOM 884 C C . LEU A 1 108 ? -15.707 1.977 1.798 1.00 91.94 108 LEU A C 1
ATOM 886 O O . LEU A 1 108 ? -16.560 2.860 1.796 1.00 91.94 108 LEU A O 1
ATOM 890 N N . VAL A 1 109 ? -15.216 1.448 2.924 1.00 92.94 109 VAL A N 1
ATOM 891 C CA . VAL A 1 109 ? -15.613 1.882 4.279 1.00 92.94 109 VAL A CA 1
ATOM 892 C C . VAL A 1 109 ? -15.383 3.382 4.468 1.00 92.94 109 VAL A C 1
ATOM 894 O O . VAL A 1 109 ? -16.218 4.087 5.026 1.00 92.94 109 VAL A O 1
ATOM 897 N N . GLY A 1 110 ? -14.244 3.891 4.000 1.00 91.88 110 GLY A N 1
ATOM 898 C CA . GLY A 1 110 ? -13.883 5.286 4.196 1.00 91.88 110 GLY A CA 1
ATOM 899 C C . GLY A 1 110 ? -14.544 6.269 3.236 1.00 91.88 110 GLY A C 1
ATOM 900 O O . GLY A 1 110 ? -14.713 7.430 3.611 1.00 91.88 110 GLY A O 1
ATOM 901 N N . SER A 1 111 ? -14.871 5.844 2.016 1.00 89.81 111 SER A N 1
ATOM 902 C CA . SER A 1 111 ? -15.411 6.713 0.964 1.00 89.81 111 SER A CA 1
ATOM 903 C C . SER A 1 111 ? -16.927 6.623 0.809 1.00 89.81 111 SER A C 1
ATOM 905 O O . SER A 1 111 ? -17.526 7.553 0.272 1.00 89.81 111 SER A O 1
ATOM 907 N N . GLY A 1 112 ? -17.536 5.505 1.214 1.00 88.06 112 GLY A N 1
ATOM 908 C CA . GLY A 1 112 ? -18.943 5.213 0.958 1.00 88.06 112 GLY A CA 1
ATOM 909 C C . GLY A 1 112 ? -19.287 4.953 -0.506 1.00 88.06 112 GLY A C 1
ATOM 910 O O . GLY A 1 112 ? -20.463 4.928 -0.850 1.00 88.06 112 GLY A O 1
ATOM 911 N N . LYS A 1 113 ? -18.306 4.769 -1.396 1.00 83.19 113 LYS A N 1
ATOM 912 C CA . LYS A 1 113 ? -18.541 4.699 -2.848 1.00 83.19 113 LYS A CA 1
ATOM 913 C C . LYS A 1 113 ? -18.227 3.318 -3.411 1.00 83.19 113 LYS A C 1
ATOM 915 O O . LYS A 1 113 ? -17.206 2.731 -3.082 1.00 83.19 113 LYS A O 1
ATOM 920 N N . PHE A 1 114 ? -19.052 2.829 -4.334 1.00 76.44 114 PHE A N 1
ATOM 921 C CA . PHE A 1 114 ? -18.769 1.643 -5.153 1.00 76.44 114 PHE A CA 1
ATOM 922 C C . PHE A 1 114 ? -18.366 2.078 -6.570 1.00 76.44 114 PHE A C 1
ATOM 924 O O . PHE A 1 114 ? -19.210 2.269 -7.440 1.00 76.44 114 PHE A O 1
ATOM 931 N N . TYR A 1 115 ? -17.069 2.272 -6.827 1.00 64.38 115 TYR A N 1
ATOM 932 C CA . TYR A 1 115 ? -16.613 2.854 -8.103 1.00 64.38 115 TYR A CA 1
ATOM 933 C C . TYR A 1 115 ? -16.566 1.860 -9.284 1.00 64.38 115 TYR A C 1
ATOM 935 O O . TYR A 1 115 ? -16.621 2.289 -10.433 1.00 64.38 115 TYR A O 1
ATOM 943 N N . LEU A 1 116 ? -16.481 0.545 -9.022 1.00 60.59 116 LEU A N 1
ATOM 944 C CA . LEU A 1 116 ? -16.400 -0.499 -10.064 1.00 60.59 116 LEU A CA 1
ATOM 945 C C . LEU A 1 116 ? -17.760 -0.926 -10.624 1.00 60.59 116 LEU A C 1
ATOM 947 O O . LEU A 1 116 ? -17.827 -1.516 -11.699 1.00 60.59 116 LEU A O 1
ATOM 951 N N . GLN A 1 117 ? -18.847 -0.624 -9.920 1.00 54.22 117 GLN A N 1
ATOM 952 C CA . GLN A 1 117 ? -20.197 -0.919 -10.372 1.00 54.22 117 GLN A CA 1
ATOM 953 C C . GLN A 1 117 ? -20.922 0.393 -10.648 1.00 54.22 117 GLN A C 1
ATOM 955 O O . GLN A 1 117 ? -21.605 0.945 -9.790 1.00 54.22 117 GLN A O 1
ATOM 960 N N . ARG A 1 118 ? -20.840 0.855 -11.902 1.00 50.81 118 ARG A N 1
ATOM 961 C CA . ARG A 1 118 ? -21.925 1.651 -12.489 1.00 50.81 118 ARG A CA 1
ATOM 962 C C . ARG A 1 118 ? -23.129 0.730 -12.705 1.00 50.81 118 ARG A C 1
ATOM 964 O O . ARG A 1 118 ? -23.475 0.402 -13.834 1.00 50.81 118 ARG A O 1
ATOM 971 N N . ILE A 1 119 ? -23.727 0.249 -11.621 1.00 55.50 119 ILE A N 1
ATOM 972 C CA . ILE A 1 119 ? -25.027 -0.411 -11.661 1.00 55.50 119 ILE A CA 1
ATOM 973 C C . ILE A 1 119 ? -26.005 0.622 -11.120 1.00 55.50 119 ILE A C 1
ATOM 975 O O . ILE A 1 119 ? -26.067 0.863 -9.921 1.00 55.50 119 ILE A O 1
ATOM 979 N N . GLY A 1 120 ? -26.715 1.292 -12.022 1.00 50.03 120 GLY A N 1
ATOM 980 C CA . GLY A 1 120 ? -27.637 2.355 -11.658 1.00 50.03 120 GLY A CA 1
ATOM 981 C C . GLY A 1 120 ? -28.629 2.634 -12.774 1.00 50.03 120 GLY A C 1
ATOM 982 O O . GLY A 1 120 ? -28.260 2.780 -13.938 1.00 50.03 120 GLY A O 1
ATOM 983 N N . THR A 1 121 ? -29.899 2.689 -12.396 1.00 53.88 121 THR A N 1
ATOM 984 C CA . THR A 1 121 ? -31.009 3.223 -13.185 1.00 53.88 121 THR A CA 1
ATOM 985 C C . THR A 1 121 ? -30.670 4.618 -13.706 1.00 53.88 121 THR A C 1
ATOM 987 O O . THR A 1 121 ? -30.146 5.447 -12.964 1.00 53.88 121 THR A O 1
ATOM 990 N N . LYS A 1 122 ? -30.971 4.876 -14.983 1.00 54.59 122 LYS A N 1
ATOM 991 C CA . LYS A 1 122 ? -30.786 6.190 -15.606 1.00 54.59 122 LYS A CA 1
ATOM 992 C C . LYS A 1 122 ? -31.693 7.215 -14.913 1.00 54.59 122 LYS A C 1
ATOM 994 O O . LYS A 1 122 ? -32.905 7.151 -15.079 1.00 54.59 122 LYS A O 1
ATOM 999 N N . GLU A 1 123 ? -31.114 8.178 -14.205 1.00 54.69 123 GLU A N 1
ATOM 1000 C CA . GLU A 1 123 ? -31.752 9.471 -13.923 1.00 54.69 123 GLU A CA 1
ATOM 1001 C C . GLU A 1 123 ? -31.119 10.484 -14.879 1.00 54.69 123 GLU A C 1
ATOM 1003 O O . GLU A 1 123 ? -29.897 10.588 -14.956 1.00 54.69 123 GLU A O 1
ATOM 1008 N N . ASN A 1 124 ? -31.933 11.177 -15.678 1.00 62.62 124 ASN A N 1
ATOM 1009 C CA . ASN A 1 124 ? -31.484 12.189 -16.648 1.00 62.62 124 ASN A CA 1
ATOM 1010 C C . ASN A 1 124 ? -30.428 11.720 -17.677 1.00 62.62 124 ASN A C 1
ATOM 1012 O O . ASN A 1 124 ? -29.764 12.540 -18.300 1.00 62.62 124 ASN A O 1
ATOM 1016 N N . GLY A 1 125 ? -30.291 10.408 -17.893 1.00 64.69 125 GLY A N 1
ATOM 1017 C CA . GLY A 1 125 ? -29.361 9.835 -18.873 1.00 64.69 125 GLY A CA 1
ATOM 1018 C C . GLY A 1 125 ? -27.955 9.528 -18.346 1.00 64.69 125 GLY A C 1
ATOM 1019 O O . GLY A 1 125 ? -27.173 8.936 -19.089 1.00 64.69 125 GLY A O 1
ATOM 1020 N N . GLU A 1 126 ? -27.648 9.831 -17.080 1.00 65.12 126 GLU A N 1
ATOM 1021 C CA . GLU A 1 126 ? -26.346 9.535 -16.470 1.00 65.12 126 GLU A CA 1
ATOM 1022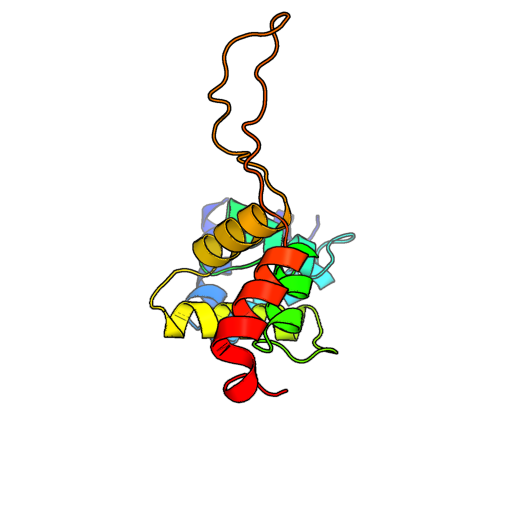 C C . GLU A 1 126 ? -26.392 8.304 -15.549 1.00 65.12 126 GLU A C 1
ATOM 1024 O O . GLU A 1 126 ? -27.366 8.043 -14.841 1.00 65.12 126 GLU A O 1
ATOM 1029 N N . LEU A 1 127 ? -25.314 7.514 -15.576 1.00 64.88 127 LEU A N 1
ATOM 1030 C CA . LEU A 1 127 ? -25.111 6.380 -14.672 1.00 64.88 127 LEU A CA 1
ATOM 1031 C C . LEU A 1 127 ? -24.660 6.902 -13.305 1.00 64.88 127 LEU A C 1
ATOM 1033 O O . LEU A 1 127 ? -23.554 7.429 -13.180 1.00 64.88 127 LEU A O 1
ATOM 1037 N N . LYS A 1 128 ? -25.491 6.715 -12.278 1.00 67.50 128 LYS A N 1
ATOM 1038 C CA . LYS A 1 128 ? -25.159 7.090 -10.900 1.00 67.50 128 LYS A CA 1
ATOM 1039 C C . LYS A 1 128 ? -24.222 6.059 -10.263 1.00 67.50 128 LYS A C 1
ATOM 1041 O O . LYS A 1 128 ? -24.416 4.853 -10.415 1.00 67.50 128 LYS A O 1
ATOM 1046 N N . THR A 1 129 ? -23.216 6.536 -9.535 1.00 66.25 129 THR A N 1
ATOM 1047 C CA . THR A 1 129 ? -22.382 5.696 -8.664 1.00 66.25 129 THR A CA 1
ATOM 1048 C C . THR A 1 129 ? -23.224 5.213 -7.488 1.00 66.25 129 THR A C 1
ATOM 1050 O O . THR A 1 129 ? -23.916 6.016 -6.861 1.00 66.25 129 THR A O 1
ATOM 1053 N N . LEU A 1 130 ? -23.159 3.920 -7.168 1.00 71.62 130 LEU A N 1
ATOM 1054 C CA . LEU A 1 130 ? -23.772 3.404 -5.948 1.00 71.62 130 LEU A CA 1
ATOM 1055 C C . LEU A 1 130 ? -23.025 3.952 -4.730 1.00 71.62 130 LEU A C 1
ATOM 1057 O O . LEU A 1 130 ? -21.810 3.780 -4.595 1.00 71.62 130 LEU A O 1
ATOM 1061 N N . GLU A 1 131 ? -23.771 4.600 -3.842 1.00 72.56 131 GLU A N 1
ATOM 1062 C CA . GLU A 1 131 ? -23.284 5.048 -2.545 1.00 72.56 131 GLU A CA 1
ATOM 1063 C C . GLU A 1 131 ? -23.819 4.118 -1.460 1.00 72.56 131 GLU A C 1
ATOM 1065 O O . GLU A 1 131 ? -25.019 3.849 -1.368 1.00 72.56 131 GLU A O 1
ATOM 1070 N N . VAL A 1 132 ? -22.915 3.619 -0.628 1.00 76.12 132 VAL A N 1
ATOM 1071 C CA . VAL A 1 132 ? -23.240 2.890 0.591 1.00 76.12 132 VAL A CA 1
ATOM 1072 C C . VAL A 1 132 ? -23.080 3.866 1.745 1.00 76.12 132 VAL A C 1
ATOM 1074 O O . VAL A 1 132 ? -22.087 4.585 1.832 1.00 76.12 132 VAL A O 1
ATOM 1077 N N . ARG A 1 133 ? -24.049 3.885 2.662 1.00 76.44 133 ARG A N 1
ATOM 1078 C CA . ARG A 1 133 ? -23.950 4.681 3.890 1.00 76.44 133 ARG A CA 1
ATOM 1079 C C . ARG A 1 133 ? -22.930 4.047 4.831 1.00 76.44 133 ARG A C 1
ATOM 1081 O O . ARG A 1 133 ? -23.284 3.260 5.703 1.00 76.44 133 ARG A O 1
ATOM 1088 N N . THR A 1 134 ? -21.664 4.370 4.630 1.00 81.44 134 THR A N 1
ATOM 1089 C CA . THR A 1 134 ? -20.574 4.029 5.540 1.00 81.44 134 THR A CA 1
ATOM 1090 C C . THR A 1 134 ? -19.719 5.265 5.786 1.00 81.44 134 THR A C 1
ATOM 1092 O O . THR A 1 134 ? -19.661 6.175 4.961 1.00 81.44 134 THR A O 1
ATOM 1095 N N . ASP A 1 135 ? -19.148 5.329 6.982 1.00 85.31 135 ASP A N 1
ATOM 1096 C CA . ASP A 1 135 ? -18.361 6.449 7.468 1.00 85.31 135 ASP A CA 1
ATOM 1097 C C . ASP A 1 135 ? -17.207 5.894 8.306 1.00 85.31 135 ASP A C 1
ATOM 1099 O O . ASP A 1 135 ? -17.412 5.093 9.225 1.00 85.31 135 ASP A O 1
ATOM 1103 N N . LYS A 1 136 ? -15.982 6.322 7.987 1.00 91.81 136 LYS A N 1
ATOM 1104 C CA . LYS A 1 136 ? -14.776 5.842 8.674 1.00 91.81 136 LYS A CA 1
ATOM 1105 C C . LYS A 1 136 ? -14.774 6.150 10.169 1.00 91.81 136 LYS A C 1
ATOM 1107 O O . LYS A 1 136 ? -14.242 5.340 10.919 1.00 91.81 136 LYS A O 1
ATOM 1112 N N . ARG A 1 137 ? -15.348 7.273 10.622 1.00 92.56 137 ARG A N 1
ATOM 1113 C CA . ARG A 1 137 ? -15.360 7.620 12.054 1.00 92.56 137 ARG A CA 1
ATOM 1114 C C . ARG A 1 137 ? -16.269 6.667 12.810 1.00 92.56 137 ARG A C 1
ATOM 1116 O O . ARG A 1 137 ? -15.807 6.031 13.749 1.00 92.56 137 ARG A O 1
ATOM 1123 N N . HIS A 1 138 ? -17.493 6.469 12.324 1.00 92.31 138 HIS A N 1
ATOM 1124 C CA . HIS A 1 138 ? -18.412 5.485 12.894 1.00 92.31 138 HIS A CA 1
ATOM 1125 C C . HIS A 1 138 ? -17.823 4.068 12.878 1.00 92.31 138 HIS A C 1
ATOM 1127 O O . HIS A 1 138 ? -17.999 3.322 13.839 1.00 92.31 138 HIS A O 1
ATOM 1133 N N . PHE A 1 139 ? -17.102 3.685 11.816 1.00 93.69 139 PHE A N 1
ATOM 1134 C CA . PHE A 1 139 ? -16.410 2.394 11.767 1.00 93.69 139 PHE A CA 1
ATOM 1135 C C . PHE A 1 139 ? -15.342 2.274 12.864 1.00 93.69 139 PHE A C 1
ATOM 1137 O O . PHE A 1 139 ? -15.344 1.297 13.613 1.00 93.69 139 PHE A O 1
ATOM 1144 N N . ILE A 1 140 ? -14.459 3.270 12.987 1.00 95.06 140 ILE A N 1
ATOM 1145 C CA . ILE A 1 140 ? -13.406 3.310 14.012 1.00 95.06 140 ILE A CA 1
ATOM 1146 C C . ILE A 1 140 ? -14.023 3.250 15.417 1.00 95.06 140 ILE A C 1
ATOM 1148 O O . ILE A 1 140 ? -13.617 2.425 16.235 1.00 95.06 140 ILE A O 1
ATOM 1152 N N . GLU A 1 141 ? -15.044 4.063 15.688 1.00 94.06 141 GLU A N 1
ATOM 1153 C CA . GLU A 1 141 ? -15.763 4.083 16.967 1.00 94.06 141 GLU A CA 1
ATOM 1154 C C . GLU A 1 141 ? -16.399 2.729 17.291 1.00 94.06 141 GLU A C 1
ATOM 1156 O O . GLU A 1 141 ? -16.295 2.251 18.421 1.00 94.06 141 GLU A O 1
ATOM 1161 N N . ALA A 1 142 ? -17.024 2.074 16.309 1.00 93.38 142 ALA A N 1
ATOM 1162 C CA . ALA A 1 142 ? -17.636 0.763 16.496 1.00 93.38 142 ALA A CA 1
ATOM 1163 C C . ALA A 1 142 ? -16.598 -0.323 16.823 1.00 93.38 142 ALA A C 1
ATOM 1165 O O . ALA A 1 142 ? -16.837 -1.153 17.706 1.00 93.38 142 ALA A O 1
ATOM 1166 N N . ILE A 1 143 ? -15.443 -0.312 16.149 1.00 93.88 143 ILE A N 1
ATOM 1167 C CA . ILE A 1 143 ? -14.337 -1.238 16.427 1.00 93.88 143 ILE A CA 1
ATOM 1168 C C . ILE A 1 143 ? -13.754 -0.978 17.816 1.00 93.88 143 ILE A C 1
ATOM 1170 O O . ILE A 1 143 ? -13.639 -1.916 18.604 1.00 93.88 143 ILE A O 1
ATOM 1174 N N . ASN A 1 144 ? -13.478 0.279 18.161 1.00 92.50 144 ASN A N 1
ATOM 1175 C CA . ASN A 1 144 ? -12.926 0.644 19.466 1.00 92.50 144 ASN A CA 1
ATOM 1176 C C . ASN A 1 144 ? -13.907 0.353 20.607 1.00 92.50 144 ASN A C 1
ATOM 1178 O O . ASN A 1 144 ? -13.507 -0.157 21.647 1.00 92.50 144 ASN A O 1
ATOM 1182 N N . LYS A 1 145 ? -15.211 0.565 20.410 1.00 92.31 145 LYS A N 1
ATOM 1183 C CA . LYS A 1 145 ? -16.232 0.167 21.390 1.00 92.31 145 LYS A CA 1
ATOM 1184 C C . LYS A 1 145 ? -16.261 -1.347 21.613 1.00 92.31 145 LYS A C 1
ATOM 1186 O O . LYS A 1 145 ? -16.530 -1.797 22.722 1.00 92.31 145 LYS A O 1
ATOM 1191 N N . LYS A 1 146 ? -16.025 -2.137 20.563 1.00 92.00 146 LYS A N 1
ATOM 1192 C CA . LYS A 1 146 ? -16.089 -3.603 20.627 1.00 92.00 146 LYS A CA 1
ATOM 1193 C C . LYS A 1 146 ? -14.792 -4.241 21.135 1.00 92.00 146 LYS A C 1
ATOM 1195 O O . LYS A 1 146 ? -14.851 -5.299 21.759 1.00 92.00 146 LYS A O 1
ATOM 1200 N N . TYR A 1 147 ? -13.643 -3.631 20.854 1.00 87.81 147 TYR A N 1
ATOM 1201 C CA . TYR A 1 147 ? -12.326 -4.248 21.047 1.00 87.81 147 TYR A CA 1
ATOM 1202 C C . TYR A 1 147 ? -11.283 -3.340 21.720 1.00 87.81 147 TYR A C 1
ATOM 1204 O O . TYR A 1 147 ? -10.141 -3.762 21.859 1.00 87.81 147 TYR A O 1
ATOM 1212 N N . GLY A 1 148 ? -11.637 -2.126 22.150 1.00 73.81 148 GLY A N 1
ATOM 1213 C CA . GLY A 1 148 ? -10.692 -1.090 22.590 1.00 73.81 148 GLY A CA 1
ATOM 1214 C C . GLY A 1 148 ? -9.759 -1.498 23.730 1.00 73.81 148 GLY A C 1
ATOM 1215 O O . GLY A 1 148 ? -8.582 -1.165 23.688 1.00 73.81 148 GLY A O 1
ATOM 1216 N N . GLU A 1 149 ? -10.220 -2.306 24.689 1.00 64.44 149 GLU A N 1
ATOM 1217 C CA . GLU A 1 149 ? -9.356 -2.830 25.765 1.00 64.44 149 GLU A CA 1
ATOM 1218 C C . GLU A 1 149 ? -8.256 -3.781 25.252 1.00 64.44 149 GLU A C 1
ATOM 1220 O O . GLU A 1 149 ? -7.232 -3.956 25.905 1.00 64.44 149 GLU A O 1
ATOM 1225 N N . LYS A 1 150 ? -8.449 -4.394 24.076 1.00 63.78 150 LYS A N 1
ATOM 1226 C CA . LYS A 1 150 ? -7.505 -5.336 23.447 1.00 63.78 150 LYS A CA 1
ATOM 1227 C C . LYS A 1 150 ? -6.605 -4.687 22.394 1.00 63.78 150 LYS A C 1
ATOM 1229 O O . LYS A 1 150 ? -5.694 -5.346 21.905 1.00 63.78 150 LYS A O 1
ATOM 1234 N N . LEU A 1 151 ? -6.886 -3.440 22.017 1.00 63.47 151 LEU A N 1
ATOM 1235 C CA . LEU A 1 151 ? -6.231 -2.723 20.919 1.00 63.47 151 LEU A CA 1
ATOM 1236 C C . LEU A 1 151 ? -5.432 -1.509 21.410 1.00 63.47 151 LEU A C 1
ATOM 1238 O O . LEU A 1 151 ? -5.160 -0.622 20.615 1.00 63.47 151 LEU A O 1
ATOM 1242 N N . ALA A 1 152 ? -5.080 -1.425 22.696 1.00 55.81 152 ALA A N 1
ATOM 1243 C CA . ALA A 1 152 ? -4.376 -0.260 23.228 1.00 55.81 152 ALA A CA 1
ATOM 1244 C C . ALA A 1 152 ? -3.045 -0.008 22.487 1.00 55.81 152 ALA A C 1
ATOM 1246 O O . ALA A 1 152 ? -2.099 -0.790 22.607 1.00 55.81 152 ALA A O 1
ATOM 1247 N N . CYS A 1 153 ? -3.012 1.092 21.725 1.00 56.28 153 CYS A N 1
ATOM 1248 C CA . CYS A 1 153 ? -1.811 1.887 21.500 1.00 56.28 153 CYS A CA 1
ATOM 1249 C C . CYS A 1 153 ? -1.456 2.626 22.806 1.00 56.28 153 CYS A C 1
ATOM 1251 O O . CYS A 1 153 ? -0.249 2.811 23.044 1.00 56.28 153 CYS A O 1
#

Organism: NCBI:txid412755

Sequence (153 aa):
SRFLSRFHDLKEFDDFTKNFISNPDTRIGLPLLLKEEIHGFGFALACDFLKENVNPKFVKPDTHIKDIFKGICISKSNASDFEVFTDVVKFSECICEVPYRVDKLFWLVGSGKFYLQRIGTKENGELKTLEVRTDKRHFIEAINKKYGEKLAC

Radius of gyration: 17.73 Å; chains: 1; bounding box: 46×29×50 Å

pLDDT: mean 88.72, std 12.64, range [50.03, 97.38]

Foldseek 3Di:
DVVVVVDPDVVSVLVVLCVQVVDPVSVLVQLVVCCVVPPPRDSLNSLVCCCVPHHLQGARLDPQLLCQCCLQQLFPVPDDRSRSRSSLSVVCVVVVHHSNVVRVVSCCQDVQWDPVDLPADDDPNDRDTHGHPHHSVVVSVVSCVVQVVPRDD

Secondary structure (DSSP, 8-state):
-TTGGG-SSHHHHHHHHHHHHSSHHHHTHHHHHHHHHSTT--HHHHHHHHHHHT-TT-----HHHHHHHHHTTSS-TT--HHHHHHHHHHHHHHTT--HHHHHHHHHHHHH-EE-S------BTTB-PPEE----HHHHHHHHHHHHGGGS--